Protein AF-A0A7S2NK83-F1 (afdb_monomer)

pLDDT: mean 72.34, std 16.41, range [35.47, 93.69]

Secondary structure (DSSP, 8-state):
---B--------SS---HHHHHHHHHHHHHHTTTB---EEE--SS--BHHHHHHHHHHHHHHHH-GGG-------EEE-TT-TBS-HHHHHHHHHHHHHHHTTSS---EEE---

Solvent-accessible surface area (backbone atoms only — not comparable to full-atom values): 5870 Å² total; per-residue (Å²): 136,85,72,51,61,50,60,50,88,61,54,45,74,42,83,43,30,35,71,51,37,37,49,50,30,50,51,52,60,70,37,53,85,53,46,49,31,54,41,33,35,46,20,41,25,48,28,21,41,67,13,36,50,36,45,16,48,43,28,40,55,48,51,72,33,79,93,52,58,55,79,59,55,40,42,34,46,32,52,20,48,22,78,57,40,44,73,67,34,53,49,53,26,50,54,23,44,54,62,27,38,79,72,50,97,43,70,64,43,72,44,76,51,121

Foldseek 3Di:
DDQPADALVELAQDAQELVNLLVVLVVCLVCLPRYQYQEHEHAHYQYELNSLVSLLVSLQVCQPDPVSVPPNLQAEYEHENNVRYDPVSVVSSVVSNVSSCVRDDRDYDYDYHD

Mean predicted aligned error: 8.25 Å

Sequence (114 aa):
HSSVSLTCKDLSHNKIGNVGGEAIAKLLRQGLGLVRLRRCSIAHNMLGDQAAHAFAKLFHDGAASPARRLSMTFKELDLSSNHHISPAAVKVLRESAEAGQKAGPSKLYLQLLL

Structure (mmCIF, N/CA/C/O backbone):
data_AF-A0A7S2NK83-F1
#
_entry.id   AF-A0A7S2NK83-F1
#
loop_
_atom_site.group_PDB
_atom_site.id
_atom_site.type_symbol
_atom_site.label_atom_id
_atom_site.label_alt_id
_atom_site.label_comp_id
_atom_site.label_asym_id
_atom_site.label_entity_id
_atom_site.label_seq_id
_atom_site.pdbx_PDB_ins_code
_atom_site.Cartn_x
_atom_site.Cartn_y
_atom_site.Cartn_z
_atom_site.occupancy
_atom_site.B_iso_or_equiv
_atom_site.auth_seq_id
_atom_site.auth_comp_id
_atom_site.auth_asym_id
_atom_site.auth_atom_id
_atom_site.pdbx_PDB_model_num
ATOM 1 N N . HIS A 1 1 ? -24.937 -10.305 14.589 1.00 36.81 1 HIS A N 1
ATOM 2 C CA . HIS A 1 1 ? -23.733 -9.453 14.462 1.00 36.81 1 HIS A CA 1
ATOM 3 C C . HIS A 1 1 ? -22.659 -10.237 13.710 1.00 36.81 1 HIS A C 1
ATOM 5 O O . HIS A 1 1 ? -21.821 -10.880 14.330 1.00 36.81 1 HIS A O 1
ATOM 11 N N . SER A 1 2 ? -22.706 -10.252 12.377 1.00 45.25 2 SER A N 1
ATOM 12 C CA . SER A 1 2 ? -21.700 -10.952 11.567 1.00 45.25 2 SER A CA 1
ATOM 13 C C . SER A 1 2 ? -20.540 -9.998 11.298 1.00 45.25 2 SER A C 1
ATOM 15 O O . SER A 1 2 ? -20.573 -9.229 10.344 1.00 45.25 2 SER A O 1
ATOM 17 N N . SER A 1 3 ? -19.533 -9.982 12.173 1.00 46.00 3 SER A N 1
ATOM 18 C CA . SER A 1 3 ? -18.279 -9.295 11.866 1.00 46.00 3 SER A CA 1
ATOM 19 C C . SER A 1 3 ? -17.529 -10.117 10.821 1.00 46.00 3 SER A C 1
ATOM 21 O O . SER A 1 3 ? -17.005 -11.185 11.140 1.00 46.00 3 SER A O 1
ATOM 23 N N . VAL A 1 4 ? -17.483 -9.643 9.580 1.00 50.06 4 VAL A N 1
ATOM 24 C CA . VAL A 1 4 ? -16.689 -10.277 8.524 1.00 50.06 4 VAL A CA 1
ATOM 25 C C . VAL A 1 4 ? -15.230 -9.897 8.760 1.00 50.06 4 VAL A C 1
ATOM 27 O O . VAL A 1 4 ? -14.790 -8.806 8.419 1.00 50.06 4 VAL A O 1
ATOM 30 N N . SER A 1 5 ? -14.452 -10.770 9.400 1.00 51.62 5 SER A N 1
ATOM 31 C CA . SER A 1 5 ? -13.003 -10.573 9.486 1.00 51.62 5 SER A CA 1
ATOM 32 C C . SER A 1 5 ? -12.384 -10.983 8.153 1.00 51.62 5 SER A C 1
ATOM 34 O O . SER A 1 5 ? -12.185 -12.167 7.893 1.00 51.62 5 SER A O 1
ATOM 36 N N . LEU A 1 6 ? -12.080 -10.009 7.292 1.00 51.56 6 LEU A N 1
ATOM 37 C CA . LEU A 1 6 ? -11.152 -10.266 6.195 1.00 51.56 6 LEU A CA 1
ATOM 38 C C . LEU A 1 6 ? -9.766 -10.373 6.813 1.00 51.56 6 LEU A C 1
ATOM 40 O O . LEU A 1 6 ? -9.198 -9.400 7.304 1.00 51.56 6 LEU A O 1
ATOM 44 N N . THR A 1 7 ? -9.233 -11.583 6.796 1.00 55.59 7 THR A N 1
ATOM 45 C CA . THR A 1 7 ? -7.806 -11.796 6.979 1.00 55.59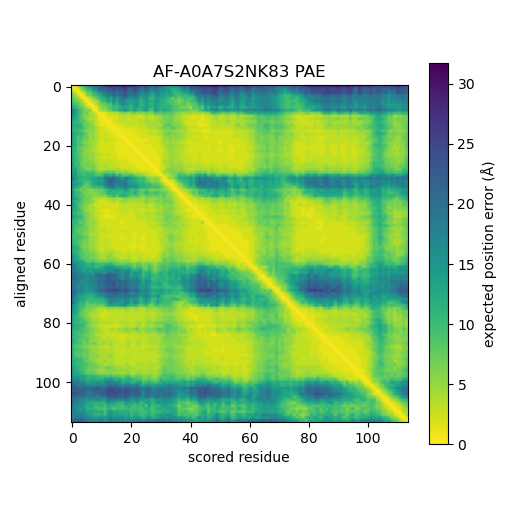 7 THR A CA 1
ATOM 46 C C . THR A 1 7 ? -7.223 -11.816 5.576 1.00 55.59 7 THR A C 1
ATOM 48 O O . THR A 1 7 ? -7.478 -12.753 4.823 1.00 55.59 7 THR A O 1
ATOM 51 N N . CYS A 1 8 ? -6.496 -10.767 5.195 1.00 63.44 8 CYS A N 1
ATOM 52 C CA . CYS A 1 8 ? -5.615 -10.826 4.033 1.00 63.44 8 CYS A CA 1
ATOM 53 C C . CYS A 1 8 ? -4.521 -11.835 4.401 1.00 63.44 8 CYS A C 1
ATOM 55 O O . CYS A 1 8 ? -3.599 -11.526 5.149 1.00 63.44 8 CYS A O 1
ATOM 57 N N . LYS A 1 9 ? -4.743 -13.093 4.015 1.00 64.06 9 LYS A N 1
ATOM 58 C CA . LYS A 1 9 ? -4.119 -14.257 4.655 1.00 64.06 9 LYS A CA 1
ATOM 59 C C . LYS A 1 9 ? -2.631 -14.419 4.342 1.00 64.06 9 LYS A C 1
ATOM 61 O O . LYS A 1 9 ? -2.031 -15.265 4.985 1.00 64.06 9 LYS A O 1
ATOM 66 N N . ASP A 1 10 ? -2.107 -13.580 3.444 1.00 77.19 10 ASP A N 1
ATOM 67 C CA . ASP A 1 10 ? -0.740 -13.465 2.918 1.00 77.19 10 ASP A CA 1
ATOM 68 C C . ASP A 1 10 ? -0.823 -13.464 1.380 1.00 77.19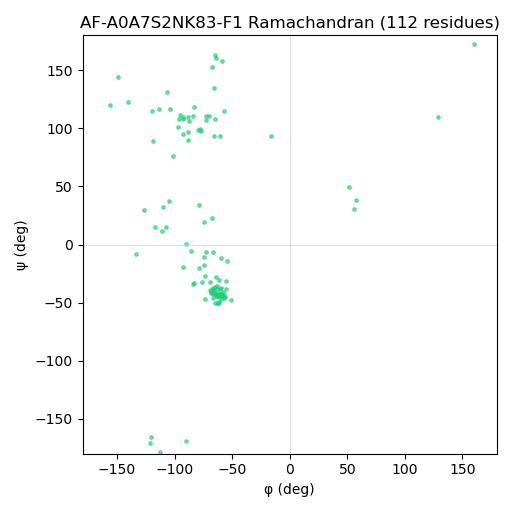 10 ASP A C 1
ATOM 70 O O . ASP A 1 10 ? -1.235 -14.445 0.766 1.00 77.19 10 ASP A O 1
ATOM 74 N N . LEU A 1 11 ? -0.540 -12.314 0.769 1.00 83.88 11 LEU A N 1
ATOM 75 C CA . LEU A 1 11 ? -0.433 -12.122 -0.680 1.00 83.88 11 LEU A CA 1
ATOM 76 C C . LEU A 1 11 ? 1.028 -11.922 -1.098 1.00 83.88 11 LEU A C 1
ATOM 78 O O . LEU A 1 11 ? 1.294 -11.440 -2.204 1.00 83.88 11 LEU A O 1
ATOM 82 N N . SER A 1 12 ? 1.979 -12.252 -0.224 1.00 86.75 12 SER A N 1
ATOM 83 C CA . SER A 1 12 ? 3.392 -12.126 -0.536 1.00 86.75 12 SER A CA 1
ATOM 84 C C . SER A 1 12 ? 3.817 -13.056 -1.677 1.00 86.75 12 SER A C 1
ATOM 86 O O . SER A 1 12 ? 3.104 -14.001 -2.020 1.00 86.75 12 SER A O 1
ATOM 88 N N . HIS A 1 13 ? 4.953 -12.766 -2.315 1.00 88.62 13 HIS A N 1
ATOM 89 C CA . HIS A 1 13 ? 5.529 -13.586 -3.394 1.00 88.62 13 HIS A CA 1
ATOM 90 C C . HIS A 1 13 ? 4.600 -13.794 -4.599 1.00 88.62 13 HIS A C 1
ATOM 92 O O . HIS A 1 13 ? 4.559 -14.863 -5.210 1.00 88.62 13 HIS A O 1
ATOM 98 N N . ASN A 1 14 ? 3.857 -12.754 -4.966 1.00 89.50 14 ASN A N 1
ATOM 99 C CA . ASN A 1 14 ? 3.018 -12.750 -6.157 1.00 89.50 14 ASN A CA 1
ATOM 100 C C . ASN A 1 14 ? 3.559 -11.750 -7.194 1.00 89.50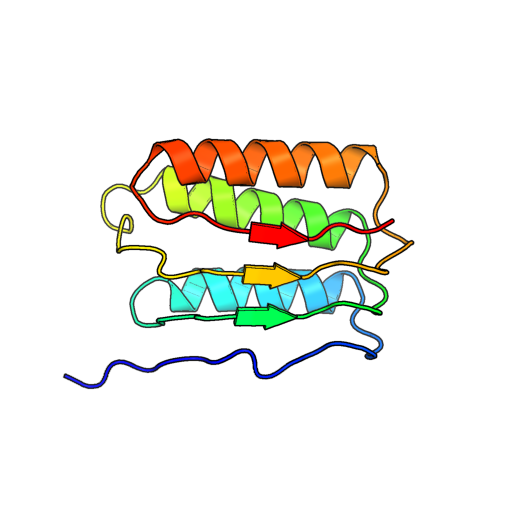 14 ASN A C 1
ATOM 102 O O . ASN A 1 14 ? 4.594 -11.110 -7.019 1.00 89.50 14 ASN A O 1
ATOM 106 N N . LYS A 1 15 ? 2.860 -11.624 -8.323 1.00 91.12 15 LYS A N 1
ATOM 107 C CA . LYS A 1 15 ? 3.165 -10.638 -9.376 1.00 91.12 15 LYS A CA 1
ATOM 108 C C . LYS A 1 15 ? 2.177 -9.473 -9.352 1.00 91.12 15 LYS A C 1
ATOM 110 O O . LYS A 1 15 ? 1.740 -8.995 -10.397 1.00 91.12 15 LYS A O 1
ATOM 115 N N . ILE A 1 16 ? 1.764 -9.051 -8.157 1.00 90.31 16 ILE A N 1
ATOM 116 C CA . ILE A 1 16 ? 0.828 -7.938 -7.998 1.00 90.31 16 ILE A CA 1
ATOM 117 C C . ILE A 1 16 ? 1.568 -6.655 -8.381 1.00 90.31 16 ILE A C 1
ATOM 119 O O . ILE A 1 16 ? 2.488 -6.230 -7.689 1.00 90.31 16 ILE A O 1
ATOM 123 N N . GLY A 1 17 ? 1.174 -6.066 -9.508 1.00 91.56 17 GLY A N 1
ATOM 124 C CA . GLY A 1 17 ? 1.645 -4.758 -9.959 1.00 91.56 17 GLY A CA 1
ATOM 125 C C . GLY A 1 17 ? 0.771 -3.609 -9.452 1.00 91.56 17 GLY A C 1
ATOM 126 O O . GLY A 1 17 ? -0.140 -3.804 -8.646 1.00 91.56 17 GLY A O 1
ATOM 127 N N . ASN A 1 18 ? 0.986 -2.410 -9.999 1.00 93.44 18 ASN A N 1
ATOM 128 C CA . ASN A 1 18 ? 0.245 -1.196 -9.630 1.00 93.44 18 ASN A CA 1
ATOM 129 C C . ASN A 1 18 ? -1.279 -1.370 -9.651 1.00 93.44 18 ASN A C 1
ATOM 131 O O . ASN A 1 18 ? -1.947 -1.035 -8.677 1.00 93.44 18 ASN A O 1
ATOM 135 N N . VAL A 1 19 ? -1.821 -1.959 -10.722 1.00 93.56 19 VAL A N 1
ATOM 136 C CA . VAL A 1 19 ? -3.270 -2.182 -10.875 1.00 93.56 19 VAL A CA 1
ATOM 137 C C . VAL A 1 19 ? -3.824 -3.068 -9.758 1.00 93.56 19 VAL A C 1
ATOM 139 O O . VAL A 1 19 ? -4.878 -2.781 -9.193 1.00 93.56 19 VAL A O 1
ATOM 142 N N . GLY A 1 20 ? -3.097 -4.130 -9.404 1.00 90.12 20 GLY A N 1
ATOM 143 C CA . GLY A 1 20 ? -3.483 -5.017 -8.312 1.00 90.12 20 GLY A CA 1
ATOM 144 C C . GLY A 1 20 ? -3.384 -4.329 -6.949 1.00 90.12 20 GLY A C 1
ATOM 145 O O . GLY A 1 20 ? -4.309 -4.431 -6.147 1.00 90.12 20 GLY A O 1
ATOM 146 N N . GLY A 1 21 ? -2.321 -3.554 -6.712 1.00 89.56 21 GLY A N 1
ATOM 147 C CA . GLY A 1 21 ? -2.169 -2.745 -5.500 1.00 89.56 21 GLY A CA 1
ATOM 148 C C . GLY A 1 21 ? -3.292 -1.719 -5.321 1.00 89.56 21 GLY A C 1
ATOM 149 O O . GLY A 1 21 ? -3.872 -1.615 -4.241 1.00 89.56 21 GLY A O 1
ATOM 150 N N . GLU A 1 22 ? -3.675 -1.018 -6.390 1.00 91.69 22 GLU A N 1
ATOM 151 C CA . GLU A 1 22 ? -4.818 -0.099 -6.377 1.00 91.69 22 GLU A CA 1
ATOM 152 C C . GLU A 1 22 ? -6.144 -0.808 -6.094 1.00 91.69 22 GLU A C 1
ATOM 154 O O . GLU A 1 22 ? -6.982 -0.287 -5.351 1.00 91.69 22 GLU A O 1
ATOM 159 N N . ALA A 1 23 ? -6.360 -1.983 -6.691 1.00 89.06 23 ALA A N 1
ATOM 160 C CA . ALA A 1 23 ? -7.557 -2.778 -6.454 1.00 89.06 23 ALA A CA 1
ATOM 161 C C . ALA A 1 23 ? -7.648 -3.204 -4.982 1.00 89.06 23 ALA A C 1
ATOM 163 O O . ALA A 1 23 ? -8.707 -3.056 -4.370 1.00 89.06 23 ALA A O 1
ATOM 164 N N . ILE A 1 24 ? -6.530 -3.635 -4.389 1.00 84.88 24 ILE A N 1
ATOM 165 C CA . ILE A 1 24 ? -6.447 -3.961 -2.963 1.00 84.88 24 ILE A CA 1
ATOM 166 C C . ILE A 1 24 ? -6.755 -2.722 -2.118 1.00 84.88 24 ILE A C 1
ATOM 168 O O . ILE A 1 24 ? -7.627 -2.787 -1.256 1.00 84.88 24 ILE A O 1
ATOM 172 N N . ALA A 1 25 ? -6.133 -1.571 -2.391 1.00 83.31 25 ALA A N 1
ATOM 173 C CA . ALA A 1 25 ? -6.404 -0.334 -1.655 1.00 83.31 25 ALA A CA 1
ATOM 174 C C . ALA A 1 25 ? -7.890 0.081 -1.729 1.00 83.31 25 ALA A C 1
ATOM 176 O O . ALA A 1 25 ? -8.487 0.468 -0.721 1.00 83.31 25 ALA A O 1
ATOM 177 N N . LYS A 1 26 ? -8.529 -0.052 -2.900 1.00 82.56 26 LYS A N 1
ATOM 178 C CA . LYS A 1 26 ? -9.969 0.210 -3.082 1.00 82.56 26 LYS A CA 1
ATOM 179 C C . LYS A 1 26 ? -10.842 -0.790 -2.323 1.00 82.56 26 LYS A C 1
ATOM 181 O O . LYS A 1 26 ? -11.816 -0.366 -1.700 1.00 82.56 26 LYS A O 1
ATOM 186 N N . LEU A 1 27 ? -10.501 -2.076 -2.353 1.00 78.75 27 LEU A N 1
ATOM 187 C CA . LEU A 1 27 ? -11.224 -3.127 -1.636 1.00 78.75 27 LEU A CA 1
ATOM 188 C C . LEU A 1 27 ? -11.132 -2.917 -0.122 1.00 78.75 27 LEU A C 1
ATOM 190 O O . LEU A 1 27 ? -12.151 -2.949 0.568 1.00 78.75 27 LEU A O 1
ATOM 194 N N . LEU A 1 28 ? -9.938 -2.590 0.381 1.00 75.50 28 LEU A N 1
ATOM 195 C CA . LEU A 1 28 ? -9.726 -2.192 1.771 1.00 75.50 28 LEU A CA 1
ATOM 196 C C . LEU A 1 28 ? -10.601 -0.986 2.126 1.00 75.50 28 LEU A C 1
ATOM 198 O O . LEU A 1 28 ? -11.303 -1.041 3.130 1.00 75.50 28 LEU A O 1
ATOM 202 N N . ARG A 1 29 ? -10.648 0.044 1.265 1.00 75.19 29 ARG A N 1
ATOM 203 C CA . ARG A 1 29 ? -11.488 1.244 1.439 1.00 75.19 29 ARG A CA 1
ATOM 204 C C . ARG A 1 29 ? -12.989 0.939 1.500 1.00 75.19 29 ARG A C 1
ATOM 206 O O . ARG A 1 29 ? -13.721 1.598 2.237 1.00 75.19 29 ARG A O 1
ATOM 213 N N . GLN A 1 30 ? -13.466 -0.009 0.698 1.00 70.06 30 GLN A N 1
ATOM 214 C CA . GLN A 1 30 ? -14.873 -0.427 0.678 1.00 70.06 30 GLN A CA 1
ATOM 215 C C . GLN A 1 30 ? -15.222 -1.310 1.886 1.00 70.06 30 GLN A C 1
ATOM 217 O O . GLN A 1 30 ? -16.324 -1.206 2.419 1.00 70.06 30 GLN A O 1
ATOM 222 N N . GLY A 1 31 ? -14.267 -2.109 2.370 1.00 61.56 31 GLY A N 1
ATOM 223 C CA . GLY A 1 31 ? -14.403 -2.945 3.564 1.00 61.56 31 GLY A CA 1
ATOM 224 C C . GLY A 1 31 ? -14.351 -2.195 4.904 1.00 61.56 31 GLY A C 1
ATOM 225 O O . GLY A 1 31 ? -14.710 -2.781 5.926 1.00 61.56 31 GLY A O 1
ATOM 226 N N . LEU A 1 32 ? -13.967 -0.907 4.922 1.00 56.81 32 LEU A N 1
ATOM 227 C CA . LEU A 1 32 ? -13.735 -0.089 6.134 1.00 56.81 32 LEU A CA 1
ATOM 228 C C . LEU A 1 32 ? -14.907 -0.023 7.139 1.00 56.81 32 LEU A C 1
ATOM 230 O O . LEU A 1 32 ? -14.705 0.407 8.269 1.00 56.81 32 LEU A O 1
ATOM 234 N N . GLY A 1 33 ? -16.122 -0.440 6.768 1.00 53.62 33 GLY A N 1
ATOM 235 C CA . GLY A 1 33 ? -17.283 -0.466 7.668 1.00 53.62 33 GLY A CA 1
ATOM 236 C C . GLY A 1 33 ? -17.530 -1.786 8.410 1.00 53.62 33 GLY A C 1
ATOM 237 O O . GLY A 1 33 ? -18.247 -1.797 9.406 1.00 53.62 33 GLY A O 1
ATOM 238 N N . LEU A 1 34 ? -16.977 -2.905 7.933 1.00 51.78 34 LEU A N 1
ATOM 239 C CA . LEU A 1 34 ? -17.375 -4.256 8.374 1.00 51.78 34 LEU A CA 1
ATOM 240 C C . LEU A 1 34 ? -16.194 -5.173 8.695 1.00 51.78 34 LEU A C 1
ATOM 242 O O . LEU A 1 34 ? -16.388 -6.275 9.212 1.00 51.78 34 LEU A O 1
ATOM 246 N N . VAL A 1 35 ? -14.978 -4.721 8.392 1.00 54.81 35 VAL A N 1
ATOM 247 C CA . VAL A 1 35 ? -13.814 -5.586 8.294 1.00 54.81 35 VAL A CA 1
ATOM 248 C C . VAL A 1 35 ? -12.800 -5.293 9.390 1.00 54.81 35 VAL A C 1
ATOM 250 O O . VAL A 1 35 ? -12.163 -4.244 9.426 1.00 54.81 35 VAL A O 1
ATOM 253 N N . ARG A 1 36 ? -12.580 -6.288 10.253 1.00 58.88 36 ARG A N 1
ATOM 254 C CA . ARG A 1 36 ? -11.418 -6.339 11.147 1.00 58.88 36 ARG A CA 1
ATOM 255 C C . ARG A 1 36 ? -10.260 -7.031 10.433 1.00 58.88 36 ARG A C 1
ATOM 257 O O . ARG A 1 36 ? -10.204 -8.261 10.421 1.00 58.88 36 ARG A O 1
ATOM 264 N N . LEU A 1 37 ? -9.356 -6.247 9.852 1.00 60.47 37 LEU A N 1
ATOM 265 C CA . LEU A 1 37 ? -8.106 -6.736 9.263 1.00 60.47 37 LEU A CA 1
ATOM 266 C C . LEU A 1 37 ? -7.025 -6.800 10.332 1.00 60.47 37 LEU A C 1
ATOM 268 O O . LEU A 1 37 ? -6.517 -5.768 10.730 1.00 60.47 37 LEU A O 1
ATOM 272 N N . ARG A 1 38 ? -6.643 -7.988 10.804 1.00 64.94 38 ARG A N 1
ATOM 273 C CA . ARG A 1 38 ? -5.530 -8.092 11.765 1.00 64.94 38 ARG A CA 1
ATOM 274 C C . ARG A 1 38 ? -4.167 -7.874 11.108 1.00 64.94 38 ARG A C 1
ATOM 276 O O . ARG A 1 38 ? -3.364 -7.135 11.659 1.00 64.94 38 ARG A O 1
ATOM 283 N N . ARG A 1 39 ? -3.911 -8.520 9.971 1.00 71.31 39 ARG A N 1
ATOM 284 C CA . ARG A 1 39 ? -2.629 -8.507 9.252 1.00 71.31 39 ARG A CA 1
ATOM 285 C C . ARG A 1 39 ? -2.890 -8.667 7.756 1.00 71.31 39 ARG A C 1
ATOM 287 O O . ARG A 1 39 ? -3.811 -9.393 7.382 1.00 71.31 39 ARG A O 1
ATOM 294 N N . CYS A 1 40 ? -2.092 -7.997 6.936 1.00 77.62 40 CYS A N 1
ATOM 295 C CA . CYS A 1 40 ? -1.997 -8.219 5.498 1.00 77.62 40 CYS A CA 1
ATOM 296 C C . CYS A 1 40 ? -0.528 -8.096 5.097 1.00 77.62 40 CYS A C 1
ATOM 298 O O . CYS A 1 40 ? 0.071 -7.055 5.352 1.00 77.62 40 CYS A O 1
ATOM 300 N N . SER A 1 41 ? 0.048 -9.134 4.490 1.00 82.69 41 SER A N 1
ATOM 301 C CA . SER A 1 41 ? 1.337 -9.007 3.804 1.00 82.69 41 SER A CA 1
ATOM 302 C C . SER A 1 41 ? 1.103 -9.050 2.304 1.00 82.69 41 SER A C 1
ATOM 304 O O . SER A 1 41 ? 0.360 -9.891 1.805 1.00 82.69 41 SER A O 1
ATOM 306 N N . ILE A 1 42 ? 1.695 -8.091 1.607 1.00 84.81 42 ILE A N 1
ATOM 307 C CA . ILE A 1 42 ? 1.793 -8.000 0.149 1.00 84.81 42 ILE A CA 1
ATOM 308 C C . ILE A 1 42 ? 3.282 -7.833 -0.198 1.00 84.81 42 ILE A C 1
ATOM 310 O O . ILE A 1 42 ? 3.654 -7.177 -1.175 1.00 84.81 42 ILE A O 1
ATOM 314 N N . ALA A 1 43 ? 4.156 -8.397 0.640 1.00 86.00 43 ALA A N 1
ATOM 315 C CA . ALA A 1 43 ? 5.593 -8.340 0.447 1.00 86.00 43 ALA A CA 1
ATOM 316 C C . ALA A 1 43 ? 6.027 -9.087 -0.820 1.00 86.00 43 ALA A C 1
ATOM 318 O O . ALA A 1 43 ? 5.272 -9.894 -1.354 1.00 86.00 43 ALA A O 1
ATOM 319 N N . HIS A 1 44 ? 7.236 -8.850 -1.321 1.00 88.81 44 HIS A N 1
ATOM 320 C CA . HIS A 1 44 ? 7.770 -9.585 -2.480 1.00 88.81 44 HIS A CA 1
ATOM 321 C C . HIS A 1 44 ? 6.811 -9.585 -3.687 1.00 88.81 44 HIS A C 1
ATOM 323 O O . HIS A 1 44 ? 6.485 -10.630 -4.250 1.00 88.81 44 HIS A O 1
ATOM 329 N N . ASN A 1 45 ? 6.311 -8.406 -4.048 1.00 91.19 45 ASN A N 1
ATOM 330 C CA . ASN A 1 45 ? 5.458 -8.193 -5.211 1.00 91.19 45 ASN A CA 1
ATOM 331 C C . ASN A 1 45 ? 6.108 -7.169 -6.160 1.00 91.19 45 ASN A C 1
ATOM 333 O O . ASN A 1 45 ? 7.273 -6.795 -6.015 1.00 91.19 45 ASN A O 1
ATOM 337 N N . MET A 1 46 ? 5.364 -6.730 -7.175 1.00 92.19 46 MET A N 1
ATOM 338 C CA . MET A 1 46 ? 5.812 -5.743 -8.161 1.00 92.19 46 MET A CA 1
ATOM 339 C C . MET A 1 46 ? 5.076 -4.408 -7.985 1.00 92.19 46 MET A C 1
ATOM 341 O O . MET A 1 46 ? 4.799 -3.711 -8.962 1.00 92.19 46 MET A O 1
ATOM 345 N N . LEU A 1 47 ? 4.712 -4.061 -6.745 1.00 91.12 47 LEU A N 1
ATOM 346 C CA . LEU A 1 47 ? 4.075 -2.782 -6.451 1.00 91.12 47 LEU A CA 1
ATOM 347 C C . LEU A 1 47 ? 5.066 -1.654 -6.726 1.00 91.12 47 LEU A C 1
ATOM 349 O O . LEU A 1 47 ? 6.218 -1.724 -6.307 1.00 91.12 47 LEU A O 1
ATOM 353 N N . GLY A 1 48 ? 4.601 -0.608 -7.396 1.00 91.50 48 GLY A N 1
ATOM 354 C CA . GLY A 1 48 ? 5.343 0.625 -7.603 1.00 91.50 48 GLY A CA 1
ATOM 355 C C . GLY A 1 48 ? 4.625 1.834 -7.017 1.00 91.50 48 GLY A C 1
ATOM 356 O O . GLY A 1 48 ? 3.666 1.721 -6.245 1.00 91.50 48 GLY A O 1
ATOM 357 N N . ASP A 1 49 ? 5.083 3.015 -7.417 1.00 92.94 49 ASP A N 1
ATOM 358 C CA . ASP A 1 49 ? 4.658 4.291 -6.837 1.00 92.94 49 ASP A CA 1
ATOM 359 C C . ASP A 1 49 ? 3.147 4.503 -6.867 1.00 92.94 49 ASP A C 1
ATOM 361 O O . ASP A 1 49 ? 2.581 5.009 -5.901 1.00 92.94 49 ASP A O 1
ATOM 365 N N . GLN A 1 50 ? 2.462 4.088 -7.933 1.00 93.69 50 GLN A N 1
ATOM 366 C CA . GLN A 1 50 ? 1.009 4.256 -8.042 1.00 93.69 50 GLN A CA 1
ATOM 367 C C . GLN A 1 50 ? 0.261 3.465 -6.961 1.00 93.69 50 GLN A C 1
ATOM 369 O O . GLN A 1 50 ? -0.641 4.000 -6.313 1.00 93.69 50 GLN A O 1
ATOM 374 N N . ALA A 1 51 ? 0.676 2.219 -6.705 1.00 91.12 51 ALA A N 1
ATOM 375 C CA . ALA A 1 51 ? 0.104 1.425 -5.623 1.00 91.12 51 ALA A CA 1
ATOM 376 C C . ALA A 1 51 ? 0.384 2.068 -4.258 1.00 91.12 51 ALA A C 1
ATOM 378 O O . ALA A 1 51 ? -0.533 2.197 -3.447 1.00 91.12 51 ALA A O 1
ATOM 379 N N . ALA A 1 52 ? 1.614 2.536 -4.019 1.00 89.12 52 ALA A N 1
ATOM 380 C CA . ALA A 1 52 ? 1.966 3.236 -2.785 1.00 89.12 52 ALA A CA 1
ATOM 381 C C . ALA A 1 52 ? 1.108 4.495 -2.559 1.00 89.12 52 ALA A C 1
ATOM 383 O O . ALA A 1 52 ? 0.571 4.678 -1.468 1.00 89.12 52 ALA A O 1
ATOM 384 N N . HIS A 1 53 ? 0.879 5.318 -3.586 1.00 91.38 53 HIS A N 1
ATOM 385 C CA . HIS A 1 53 ? -0.007 6.484 -3.484 1.00 91.38 53 HIS A CA 1
ATOM 386 C C . HIS A 1 53 ? -1.465 6.091 -3.195 1.00 91.38 53 HIS A C 1
ATOM 388 O O . HIS A 1 53 ? -2.152 6.776 -2.433 1.00 91.38 53 HIS A O 1
ATOM 394 N N . ALA A 1 54 ? -1.951 4.976 -3.749 1.00 89.94 54 ALA A N 1
ATOM 395 C CA . ALA A 1 54 ? -3.292 4.478 -3.454 1.00 89.94 54 ALA A CA 1
ATOM 396 C C . ALA A 1 54 ? -3.443 4.037 -1.988 1.00 89.94 54 ALA A C 1
ATOM 398 O O . ALA A 1 54 ? -4.448 4.367 -1.352 1.00 89.94 54 ALA A O 1
ATOM 399 N N . PHE A 1 55 ? -2.438 3.354 -1.426 1.00 84.94 55 PHE A N 1
ATOM 400 C CA . PHE A 1 55 ? -2.402 3.030 0.005 1.00 84.94 55 PHE A CA 1
ATOM 401 C C . PHE A 1 55 ? -2.276 4.288 0.879 1.00 84.94 55 PHE A C 1
ATOM 403 O O . PHE A 1 55 ? -2.957 4.395 1.896 1.00 84.94 55 PHE A O 1
ATOM 410 N N . ALA A 1 56 ? -1.485 5.281 0.466 1.00 85.19 56 ALA A N 1
ATOM 411 C CA . ALA A 1 56 ? -1.369 6.557 1.173 1.00 85.19 56 ALA A CA 1
ATOM 412 C C . ALA A 1 56 ? -2.729 7.267 1.268 1.00 85.19 56 ALA A C 1
ATOM 414 O O . ALA A 1 56 ? -3.164 7.670 2.349 1.00 85.19 56 ALA A O 1
ATOM 415 N N . LYS A 1 57 ? -3.460 7.326 0.148 1.00 84.25 57 LYS A N 1
ATOM 416 C CA . LYS A 1 57 ? -4.810 7.891 0.098 1.00 84.25 57 LYS A CA 1
ATOM 417 C C . LYS A 1 57 ? -5.803 7.111 0.959 1.00 84.25 57 LYS A C 1
ATOM 419 O O . LYS A 1 57 ? -6.631 7.727 1.618 1.00 84.25 57 LYS A O 1
ATOM 424 N N . LEU A 1 58 ? -5.709 5.779 1.001 1.00 79.56 58 LEU A N 1
ATOM 425 C CA . LEU A 1 58 ? -6.516 4.954 1.908 1.00 79.56 58 LEU A CA 1
ATOM 426 C C . LEU A 1 58 ? -6.322 5.376 3.375 1.00 79.56 58 LEU A C 1
ATOM 428 O O . LEU A 1 58 ? -7.310 5.514 4.098 1.00 79.56 58 LEU A O 1
ATOM 432 N N . PHE A 1 59 ? -5.077 5.593 3.807 1.00 75.62 59 PHE A N 1
ATOM 433 C CA . PHE A 1 59 ? -4.783 6.027 5.175 1.00 75.62 59 PHE A CA 1
ATOM 434 C C . PHE A 1 59 ? -5.258 7.456 5.452 1.00 75.62 59 PHE A C 1
ATOM 436 O O . PHE A 1 59 ? -5.847 7.707 6.503 1.00 75.62 59 PHE A O 1
ATOM 443 N N . HIS A 1 60 ? -5.077 8.365 4.494 1.00 76.50 60 HIS A N 1
ATOM 444 C CA . HIS A 1 60 ? -5.535 9.748 4.606 1.00 76.50 60 HIS A CA 1
ATOM 445 C C . HIS A 1 60 ? -7.073 9.852 4.668 1.00 76.50 60 HIS A C 1
ATOM 447 O O . HIS A 1 60 ? -7.624 10.452 5.592 1.00 76.50 60 HIS A O 1
ATOM 453 N N . ASP A 1 61 ? -7.785 9.203 3.740 1.00 69.50 61 ASP A N 1
ATOM 454 C CA . ASP A 1 61 ? -9.254 9.213 3.665 1.00 69.50 61 ASP A CA 1
ATOM 455 C C . ASP A 1 61 ? -9.893 8.524 4.886 1.00 69.50 61 ASP A C 1
ATOM 457 O O . ASP A 1 61 ? -10.940 8.956 5.381 1.00 69.50 61 ASP A O 1
ATOM 461 N N . GLY A 1 62 ? -9.260 7.456 5.391 1.00 63.69 62 GLY A N 1
ATOM 462 C CA . GLY A 1 62 ? -9.677 6.768 6.615 1.00 63.69 62 GLY A CA 1
ATOM 463 C C . GLY A 1 62 ? -9.575 7.644 7.869 1.00 63.69 62 GLY A C 1
ATOM 464 O O . GLY A 1 62 ? -10.356 7.465 8.802 1.00 63.69 62 GLY A O 1
ATOM 465 N N . ALA A 1 63 ? -8.666 8.623 7.873 1.00 55.97 63 ALA A N 1
ATOM 466 C CA . ALA A 1 63 ? -8.485 9.577 8.965 1.00 55.97 63 ALA A CA 1
ATOM 467 C C . ALA A 1 63 ? -9.446 10.775 8.881 1.00 55.97 63 ALA A C 1
ATOM 469 O O . ALA A 1 63 ? -9.888 11.289 9.908 1.00 55.97 63 ALA A O 1
ATOM 470 N N . ALA A 1 64 ? -9.779 11.209 7.661 1.00 54.69 64 ALA A N 1
ATOM 471 C CA . ALA A 1 64 ? -10.558 12.419 7.398 1.00 54.69 64 ALA A CA 1
ATOM 472 C C . ALA A 1 64 ? -12.076 12.258 7.598 1.00 54.69 64 ALA A C 1
ATOM 474 O O . ALA A 1 64 ? -12.783 13.250 7.762 1.00 54.69 64 ALA A O 1
ATOM 475 N N . SER A 1 65 ? -12.605 11.031 7.586 1.00 53.75 65 SER A N 1
ATOM 476 C CA . SER A 1 65 ? -14.051 10.785 7.670 1.00 53.75 65 SER A CA 1
ATOM 477 C C . SER A 1 65 ? -14.504 10.465 9.107 1.00 53.75 65 SER A C 1
ATOM 479 O O . SER A 1 65 ? -14.397 9.309 9.522 1.00 53.75 65 SER A O 1
ATOM 481 N N . PRO A 1 66 ? -15.093 11.410 9.873 1.00 52.72 66 PRO A N 1
ATOM 482 C CA . PRO A 1 66 ? -15.536 11.167 11.253 1.00 52.72 66 PRO A CA 1
ATOM 483 C C . PRO A 1 66 ? -16.612 10.071 11.366 1.00 52.72 66 PRO A C 1
ATOM 485 O O . PRO A 1 66 ? -16.612 9.319 12.335 1.00 52.72 66 PRO A O 1
ATOM 488 N N . ALA A 1 67 ? -17.466 9.904 10.346 1.00 51.56 67 ALA A N 1
ATOM 489 C CA . ALA A 1 67 ? -18.469 8.831 10.274 1.00 51.56 67 ALA A CA 1
ATOM 490 C C . ALA A 1 67 ? -17.879 7.443 9.943 1.00 51.56 67 ALA A C 1
ATOM 492 O O . ALA A 1 67 ? -18.521 6.420 10.165 1.00 51.56 67 ALA A O 1
ATOM 493 N N . ARG A 1 68 ? -16.649 7.397 9.413 1.00 52.34 68 ARG A N 1
ATOM 494 C CA . ARG A 1 68 ? -15.897 6.168 9.103 1.00 52.34 68 ARG A CA 1
ATOM 495 C C . ARG A 1 68 ? -14.693 5.970 10.017 1.00 52.34 68 ARG A C 1
ATOM 497 O O . ARG A 1 68 ? -13.920 5.044 9.794 1.00 52.34 68 ARG A O 1
ATOM 504 N N . ARG A 1 69 ? -14.593 6.750 11.099 1.00 50.78 69 ARG A N 1
ATOM 505 C CA . ARG A 1 69 ? -13.606 6.619 12.184 1.00 50.78 69 ARG A CA 1
ATOM 506 C C . ARG A 1 69 ? -13.812 5.341 13.017 1.00 50.78 69 ARG A C 1
ATOM 508 O O . ARG A 1 69 ? -13.417 5.271 14.179 1.00 50.78 69 ARG A O 1
ATOM 515 N N . LEU A 1 70 ? -14.465 4.335 12.431 1.00 45.12 70 LEU A N 1
ATOM 516 C CA . LEU A 1 70 ? -14.534 2.984 12.944 1.00 45.12 70 LEU A CA 1
ATOM 517 C C . LEU A 1 70 ? -13.100 2.504 13.084 1.00 45.12 70 LEU A C 1
ATOM 519 O O . LEU A 1 70 ? -12.372 2.409 12.102 1.00 45.12 70 LEU A O 1
ATOM 523 N N . SER A 1 71 ? -12.725 2.272 14.340 1.00 50.03 71 SER A N 1
ATOM 524 C CA . SER A 1 71 ? -11.537 1.563 14.800 1.00 50.03 71 SER A CA 1
ATOM 525 C C . SER A 1 71 ? -10.905 0.728 13.684 1.00 50.03 71 SER A C 1
ATOM 527 O O . SER A 1 71 ? -11.287 -0.426 13.465 1.00 50.03 71 SER A O 1
ATOM 5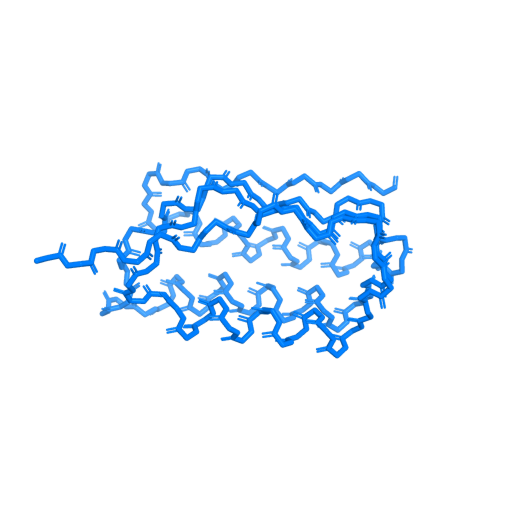29 N N . MET A 1 72 ? -9.934 1.315 12.974 1.00 53.16 72 MET A N 1
ATOM 530 C CA . MET A 1 72 ? -9.023 0.545 12.143 1.00 53.16 72 MET A CA 1
ATOM 531 C C . MET A 1 72 ? -8.315 -0.406 13.102 1.00 53.16 72 MET A C 1
ATOM 533 O O . MET A 1 72 ? -7.300 -0.062 13.685 1.00 53.16 72 MET A O 1
ATOM 537 N N . THR A 1 73 ? -8.812 -1.628 13.277 1.00 54.00 73 THR A N 1
ATOM 538 C CA . THR A 1 73 ? -8.077 -2.683 13.998 1.00 54.00 73 THR A CA 1
ATOM 539 C C . THR A 1 73 ? -7.018 -3.298 13.088 1.00 54.00 73 THR A C 1
ATOM 541 O O . THR A 1 73 ? -6.737 -4.488 13.163 1.00 54.00 73 THR A O 1
ATOM 544 N N . PHE A 1 74 ? -6.451 -2.462 12.221 1.00 59.53 74 PHE A N 1
ATOM 545 C CA . PHE A 1 74 ? -5.417 -2.778 11.271 1.00 59.53 74 PHE A CA 1
ATOM 546 C C . PHE A 1 74 ? -4.088 -2.788 12.023 1.00 59.53 74 PHE A C 1
ATOM 548 O O . PHE A 1 74 ? -3.554 -1.727 12.336 1.00 59.53 74 PHE A O 1
ATOM 555 N N . LYS A 1 75 ? -3.595 -3.975 12.403 1.00 61.53 75 LYS A N 1
ATOM 556 C CA . LYS A 1 75 ? -2.354 -4.057 13.193 1.00 61.53 75 LYS A CA 1
ATOM 557 C C . LYS A 1 75 ? -1.106 -3.991 12.317 1.00 61.53 75 LYS A C 1
ATOM 559 O O . LYS A 1 75 ? -0.104 -3.446 12.766 1.00 61.53 75 LYS A O 1
ATOM 564 N N . GLU A 1 76 ? -1.155 -4.530 11.097 1.00 72.31 76 GLU A N 1
ATOM 565 C CA . GLU A 1 76 ? 0.068 -4.786 10.325 1.00 72.31 76 GLU A CA 1
ATOM 566 C C . GLU A 1 76 ? -0.184 -4.852 8.810 1.00 72.31 76 GLU A C 1
ATOM 568 O O . GLU A 1 76 ? -0.980 -5.681 8.352 1.00 72.31 76 GLU A O 1
ATOM 573 N N . LEU A 1 77 ? 0.464 -3.953 8.048 1.00 77.81 77 LEU A N 1
ATOM 574 C CA . LEU A 1 77 ? 0.520 -3.976 6.577 1.00 77.81 77 LEU A CA 1
ATOM 575 C C . LEU A 1 77 ? 1.986 -4.101 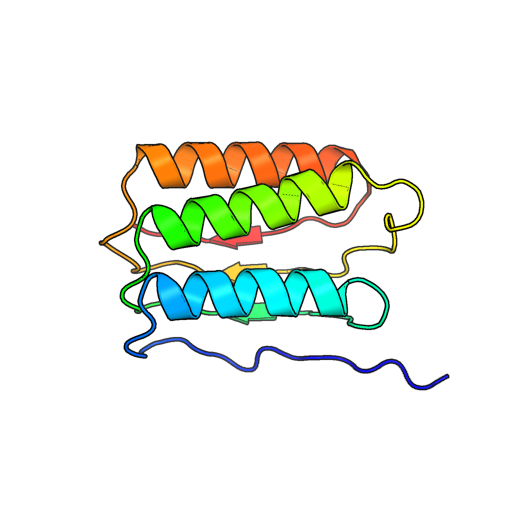6.200 1.00 77.81 77 LEU A C 1
ATOM 577 O O . LEU A 1 77 ? 2.775 -3.185 6.438 1.00 77.81 77 LEU A O 1
ATOM 581 N N . ASP A 1 78 ? 2.326 -5.214 5.582 1.00 83.25 78 ASP A N 1
ATOM 582 C CA . ASP A 1 78 ? 3.670 -5.460 5.100 1.00 83.25 78 ASP A CA 1
ATOM 583 C C . ASP A 1 78 ? 3.709 -5.273 3.579 1.00 83.25 78 ASP A C 1
ATOM 585 O O . ASP A 1 78 ? 3.007 -5.954 2.832 1.00 83.25 78 ASP A O 1
ATOM 589 N N . LEU A 1 79 ? 4.492 -4.288 3.139 1.00 83.38 79 LEU A N 1
ATOM 590 C CA . LEU A 1 79 ? 4.738 -3.962 1.731 1.00 83.38 79 LEU A CA 1
ATOM 591 C C . LEU A 1 79 ? 6.223 -4.145 1.387 1.00 83.38 79 LEU A C 1
ATOM 593 O O . LEU A 1 79 ? 6.680 -3.633 0.364 1.00 8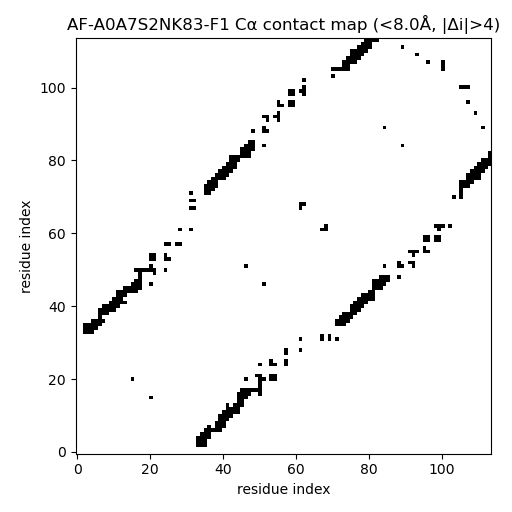3.38 79 LEU A O 1
ATOM 597 N N . SER A 1 80 ? 6.987 -4.832 2.241 1.00 84.56 80 SER A N 1
ATOM 598 C CA . SER A 1 80 ? 8.424 -5.038 2.062 1.00 84.56 80 SER A CA 1
ATOM 599 C C . SER A 1 80 ? 8.764 -5.749 0.751 1.00 84.56 80 SER A C 1
ATOM 601 O O . SER A 1 80 ? 7.925 -6.398 0.126 1.00 84.56 80 SER A O 1
ATOM 603 N N . SER A 1 81 ? 10.002 -5.586 0.283 1.00 85.06 81 SER A N 1
ATOM 604 C CA . SER A 1 81 ? 10.483 -6.244 -0.941 1.00 85.06 81 SER A CA 1
ATOM 605 C C . SER A 1 81 ? 9.622 -5.961 -2.183 1.00 85.06 81 SER A C 1
ATOM 607 O O . SER A 1 81 ? 9.519 -6.780 -3.095 1.00 85.06 81 SER A O 1
ATOM 609 N N . ASN A 1 82 ? 9.008 -4.776 -2.227 1.00 85.88 82 ASN A N 1
ATOM 610 C CA . ASN A 1 82 ? 8.452 -4.173 -3.432 1.00 85.88 82 ASN A CA 1
ATOM 611 C C . ASN A 1 82 ? 9.438 -3.116 -3.937 1.00 85.88 82 ASN A C 1
ATOM 613 O O . ASN A 1 82 ? 9.248 -1.915 -3.758 1.00 85.88 82 ASN A O 1
ATOM 617 N N . HIS A 1 83 ? 10.522 -3.576 -4.560 1.00 84.50 83 HIS A N 1
ATOM 618 C CA . HIS A 1 83 ? 11.650 -2.723 -4.961 1.00 84.50 83 HIS A CA 1
ATOM 619 C C . HIS A 1 83 ? 11.312 -1.702 -6.064 1.00 84.50 83 HIS A C 1
ATOM 621 O O . HIS A 1 83 ? 12.138 -0.859 -6.398 1.00 84.50 83 HIS A O 1
ATOM 627 N N . HIS A 1 84 ? 10.103 -1.762 -6.634 1.00 88.38 84 HIS A N 1
ATOM 628 C CA . HIS A 1 84 ? 9.621 -0.792 -7.618 1.00 88.38 84 HIS A CA 1
ATOM 629 C C . HIS A 1 84 ? 8.976 0.442 -6.962 1.00 88.38 84 HIS A C 1
ATOM 631 O O . HIS A 1 84 ? 8.610 1.375 -7.677 1.00 88.38 84 HIS A O 1
ATOM 637 N N . ILE A 1 85 ? 8.820 0.462 -5.630 1.00 88.25 85 ILE A N 1
ATOM 638 C CA . ILE A 1 85 ? 8.365 1.643 -4.890 1.00 88.25 85 ILE A CA 1
ATOM 639 C C . ILE A 1 85 ? 9.569 2.550 -4.633 1.00 88.25 85 ILE A C 1
ATOM 641 O O . ILE A 1 85 ? 10.515 2.181 -3.937 1.00 88.25 85 ILE A O 1
ATOM 645 N N . SER A 1 86 ? 9.518 3.765 -5.163 1.00 90.62 86 SER A N 1
ATOM 646 C CA . SER A 1 86 ? 10.551 4.770 -4.977 1.00 90.62 86 SER A CA 1
ATOM 647 C C . SER A 1 86 ? 10.615 5.256 -3.521 1.00 90.62 86 SER A C 1
ATOM 649 O O . SER A 1 86 ? 9.599 5.297 -2.815 1.00 90.62 86 SER A O 1
ATOM 651 N N . PRO A 1 87 ? 11.788 5.723 -3.055 1.00 86.88 87 PRO A N 1
ATOM 652 C CA . PRO A 1 87 ? 11.924 6.311 -1.722 1.00 86.88 87 PRO A CA 1
ATOM 653 C C . PRO A 1 87 ? 10.964 7.486 -1.469 1.00 86.88 87 PRO A C 1
ATOM 655 O O . PRO A 1 87 ? 10.505 7.686 -0.343 1.00 86.88 87 PRO A O 1
ATOM 658 N N . ALA A 1 88 ? 10.624 8.249 -2.514 1.00 89.69 88 ALA A N 1
ATOM 659 C CA . ALA A 1 88 ? 9.663 9.345 -2.430 1.00 89.69 88 ALA A CA 1
ATOM 660 C C . ALA A 1 88 ? 8.245 8.831 -2.138 1.00 89.69 88 ALA A C 1
ATOM 662 O O . ALA A 1 88 ? 7.578 9.341 -1.236 1.00 89.69 88 ALA A O 1
ATOM 663 N N . ALA A 1 89 ? 7.804 7.781 -2.836 1.00 88.56 89 ALA A N 1
ATOM 664 C CA . ALA A 1 89 ? 6.502 7.169 -2.595 1.00 88.56 89 ALA A CA 1
ATOM 665 C C . ALA A 1 89 ? 6.425 6.492 -1.213 1.00 88.56 89 ALA A C 1
ATOM 667 O O . ALA A 1 89 ? 5.413 6.619 -0.521 1.00 88.56 89 ALA A O 1
ATOM 668 N N . VAL A 1 90 ? 7.514 5.853 -0.760 1.00 85.31 90 VAL A N 1
ATOM 669 C CA . VAL A 1 90 ? 7.646 5.319 0.610 1.00 85.31 90 VAL A CA 1
ATOM 670 C C . VAL A 1 90 ? 7.451 6.417 1.659 1.00 85.31 90 VAL A C 1
ATOM 672 O O . VAL A 1 90 ? 6.750 6.203 2.651 1.00 85.31 90 VAL A O 1
ATOM 675 N N . LYS A 1 91 ? 8.044 7.598 1.445 1.00 87.06 91 LYS A N 1
ATOM 676 C CA . LYS A 1 91 ? 7.912 8.744 2.354 1.00 87.06 91 LYS A CA 1
ATOM 677 C C . LYS A 1 91 ? 6.459 9.219 2.455 1.00 87.06 91 LYS A C 1
ATOM 679 O O . LYS A 1 91 ? 5.933 9.297 3.561 1.00 87.06 91 LYS A O 1
ATOM 684 N N . VAL A 1 92 ? 5.791 9.444 1.321 1.00 87.44 92 VAL A N 1
ATOM 685 C CA . VAL A 1 92 ? 4.379 9.878 1.276 1.00 87.44 92 VAL A CA 1
ATOM 686 C C . VAL A 1 92 ? 3.456 8.868 1.961 1.00 87.44 92 VAL A C 1
ATOM 688 O O . VAL A 1 92 ? 2.555 9.240 2.720 1.00 87.44 92 VAL A O 1
ATOM 691 N N . LEU A 1 93 ? 3.686 7.576 1.717 1.00 83.31 93 LEU A N 1
ATOM 692 C CA . LEU A 1 93 ? 2.929 6.494 2.335 1.00 83.31 93 LEU A CA 1
ATOM 693 C C . LEU A 1 93 ? 3.071 6.498 3.861 1.00 83.31 93 LEU A C 1
ATOM 695 O O . LEU A 1 93 ? 2.070 6.384 4.571 1.00 83.31 93 LEU A O 1
ATOM 699 N N . ARG A 1 94 ? 4.302 6.663 4.360 1.00 81.06 94 ARG A N 1
ATOM 700 C CA . ARG A 1 94 ? 4.599 6.736 5.794 1.00 81.06 94 ARG A CA 1
ATOM 701 C C . ARG A 1 94 ? 3.921 7.939 6.445 1.00 81.06 94 ARG A C 1
ATOM 703 O O . ARG A 1 94 ? 3.201 7.765 7.422 1.00 81.06 94 ARG A O 1
ATOM 710 N N . GLU A 1 95 ? 4.083 9.125 5.866 1.00 84.25 95 GLU A N 1
ATOM 711 C CA . GLU A 1 95 ? 3.477 10.364 6.370 1.00 84.25 95 GLU A CA 1
ATOM 712 C C . GLU A 1 95 ? 1.945 10.261 6.43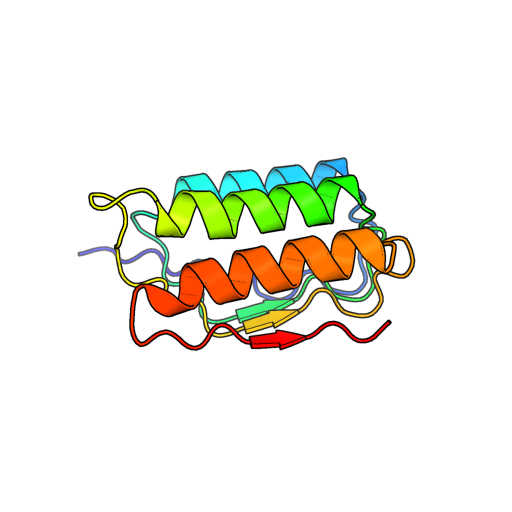5 1.00 84.25 95 GLU A C 1
ATOM 714 O O . GLU A 1 95 ? 1.325 10.641 7.430 1.00 84.25 95 GLU A O 1
ATOM 719 N N . SER A 1 96 ? 1.324 9.677 5.406 1.00 81.94 96 SER A N 1
ATOM 720 C CA . SER A 1 96 ? -0.131 9.490 5.357 1.00 81.94 96 SER A CA 1
ATOM 721 C C . SER A 1 96 ? -0.628 8.500 6.414 1.00 81.94 96 SER A C 1
ATOM 723 O O . SER A 1 96 ? -1.678 8.710 7.024 1.00 81.94 96 SER A O 1
ATOM 725 N N . ALA A 1 97 ? 0.131 7.434 6.668 1.00 74.94 97 ALA A N 1
ATOM 726 C CA . ALA A 1 97 ? -0.188 6.461 7.705 1.00 74.94 97 ALA A CA 1
ATOM 727 C C . ALA A 1 97 ? -0.025 7.027 9.123 1.00 74.94 97 ALA A C 1
ATOM 729 O O . ALA A 1 97 ? -0.858 6.765 9.992 1.00 74.94 97 ALA A O 1
ATOM 730 N N . GLU A 1 98 ? 1.010 7.833 9.361 1.00 74.44 98 GLU A N 1
ATOM 731 C CA . GLU A 1 98 ? 1.225 8.537 10.629 1.00 74.44 98 GLU A CA 1
ATOM 732 C C . GLU A 1 98 ? 0.125 9.571 10.899 1.00 74.44 98 GLU A C 1
ATOM 734 O O . GLU A 1 98 ? -0.402 9.649 12.014 1.00 74.44 98 GLU A O 1
ATOM 739 N N . ALA A 1 99 ? -0.284 10.323 9.871 1.00 70.88 99 ALA A N 1
ATOM 740 C CA . ALA A 1 99 ? -1.414 11.245 9.957 1.00 70.88 99 ALA A CA 1
ATOM 741 C C . ALA A 1 99 ? -2.716 10.514 10.333 1.00 70.88 99 ALA A C 1
ATOM 743 O O . ALA A 1 99 ? -3.495 11.024 11.140 1.00 70.88 99 ALA A O 1
ATOM 744 N N . GLY A 1 100 ? -2.914 9.293 9.823 1.00 63.66 100 GLY A N 1
ATOM 745 C CA . GLY A 1 100 ? -4.043 8.441 10.197 1.00 63.66 100 GLY A CA 1
ATOM 746 C C . GLY A 1 100 ? -3.991 7.891 11.625 1.00 63.66 100 GLY A C 1
ATOM 747 O O . GLY A 1 100 ? -5.035 7.765 12.264 1.00 63.66 100 GLY A O 1
ATOM 748 N N . GLN A 1 101 ? -2.801 7.632 12.179 1.00 57.16 101 GLN A N 1
ATOM 749 C CA . GLN A 1 101 ? -2.635 7.137 13.557 1.00 57.16 101 GLN A CA 1
ATOM 750 C C . GLN A 1 101 ? -2.887 8.197 14.633 1.00 57.16 101 GLN A C 1
ATOM 752 O O . GLN A 1 101 ? -3.337 7.861 15.728 1.00 57.16 101 GLN A O 1
ATOM 757 N N . LYS A 1 102 ? -2.686 9.488 14.333 1.00 52.66 102 LYS A N 1
ATOM 758 C CA . LYS A 1 102 ? -3.045 10.579 15.263 1.00 52.66 102 LYS A CA 1
ATOM 759 C C . LYS A 1 102 ? -4.545 10.606 15.613 1.00 52.66 102 LYS A C 1
ATOM 761 O O . LYS A 1 102 ? -4.936 11.299 16.548 1.00 52.66 102 LYS A O 1
ATOM 766 N N . ALA A 1 103 ? -5.387 9.847 14.905 1.00 46.41 103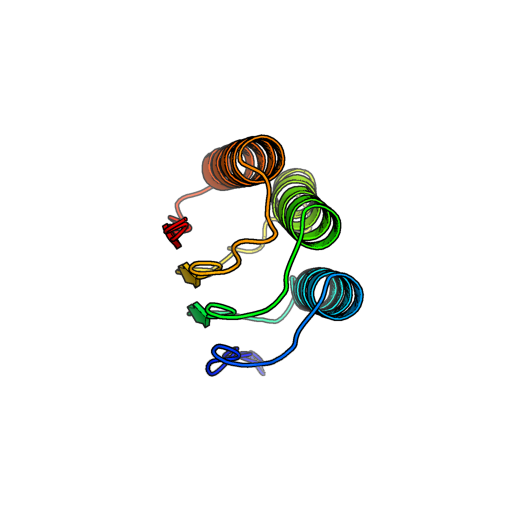 ALA A N 1
ATOM 767 C CA . ALA A 1 103 ? -6.831 9.793 15.108 1.00 46.41 103 ALA A CA 1
ATOM 768 C C . ALA A 1 103 ? -7.339 8.728 16.115 1.00 46.41 103 ALA A C 1
ATOM 770 O O . ALA A 1 103 ? -8.553 8.671 16.317 1.00 46.41 103 ALA A O 1
ATOM 771 N N . GLY A 1 104 ? -6.484 7.916 16.761 1.00 40.75 104 GLY A N 1
ATOM 772 C CA . GLY A 1 104 ? -6.895 6.951 17.802 1.00 40.75 104 GLY A CA 1
ATOM 773 C C . GLY A 1 104 ? -5.884 5.811 18.052 1.00 40.75 104 GLY A C 1
ATOM 774 O O . GLY A 1 104 ? -4.936 5.666 17.290 1.00 40.75 104 GLY A O 1
ATOM 775 N N . PRO A 1 105 ? -6.066 4.956 19.083 1.00 35.47 105 PRO A N 1
ATOM 776 C CA . PRO A 1 105 ? -5.012 4.105 19.674 1.00 35.47 105 PRO A CA 1
ATOM 777 C C . PRO A 1 105 ? -4.577 2.877 18.842 1.00 35.47 105 PRO A C 1
ATOM 779 O O . PRO A 1 105 ? -3.988 1.934 19.372 1.00 35.47 105 PRO A O 1
ATOM 782 N N . SER A 1 106 ? -4.853 2.851 17.541 1.00 47.03 106 SER A N 1
ATOM 783 C CA . SER A 1 106 ? -4.538 1.704 16.686 1.00 47.03 106 SER A CA 1
ATOM 784 C C . SER A 1 106 ? -3.166 1.914 16.046 1.00 47.03 106 SER A C 1
ATOM 786 O O . SER A 1 106 ? -3.052 2.601 15.036 1.00 47.03 106 SER A O 1
ATOM 788 N N . LYS A 1 107 ? -2.109 1.362 16.657 1.00 51.84 107 LYS A N 1
ATOM 789 C CA . LYS A 1 107 ? -0.755 1.375 16.079 1.00 51.84 107 LYS A CA 1
ATOM 790 C C . LYS A 1 107 ? -0.747 0.545 14.791 1.00 51.84 107 LYS A C 1
ATOM 792 O O . LYS A 1 107 ? -0.842 -0.679 14.859 1.00 51.84 107 LYS A O 1
ATOM 797 N N . LEU A 1 108 ? -0.646 1.214 13.646 1.00 58.28 108 LEU A N 1
ATOM 798 C CA . LEU A 1 108 ? -0.485 0.588 12.337 1.00 58.28 108 LEU A CA 1
ATOM 799 C C . LEU A 1 108 ? 1.014 0.385 12.088 1.00 58.28 108 LEU A C 1
ATOM 801 O O . LEU A 1 108 ? 1.750 1.357 11.915 1.00 58.28 108 LEU A O 1
ATOM 805 N N . TYR A 1 109 ? 1.478 -0.864 12.100 1.00 57.69 109 TYR A N 1
ATOM 806 C CA . TYR A 1 109 ? 2.858 -1.182 11.736 1.00 57.69 109 TYR A CA 1
ATOM 807 C C . TYR A 1 109 ? 2.962 -1.318 10.215 1.00 57.69 109 TYR A C 1
ATOM 809 O O . TYR A 1 109 ? 2.416 -2.254 9.629 1.00 57.69 109 TYR A O 1
ATOM 817 N N . LEU A 1 110 ? 3.640 -0.353 9.589 1.00 63.38 110 LEU A N 1
ATOM 818 C CA . LEU A 1 110 ? 4.081 -0.423 8.198 1.00 63.38 110 LEU A CA 1
ATOM 819 C C . LEU A 1 110 ? 5.515 -0.929 8.174 1.00 63.38 110 LEU A C 1
ATOM 821 O O . LEU A 1 110 ? 6.431 -0.219 8.594 1.00 63.38 110 LEU A O 1
ATOM 825 N N . GLN A 1 111 ? 5.704 -2.144 7.671 1.00 64.69 111 GLN A N 1
ATOM 826 C CA . GLN A 1 111 ? 7.032 -2.702 7.474 1.00 64.69 111 GLN A CA 1
ATOM 827 C C . GLN A 1 111 ? 7.445 -2.466 6.017 1.00 64.69 111 GLN A C 1
ATOM 829 O O . GLN A 1 111 ? 6.876 -3.027 5.083 1.00 64.69 111 GLN A O 1
ATOM 834 N N . LEU A 1 112 ? 8.396 -1.549 5.833 1.00 62.88 112 LEU A N 1
ATOM 835 C CA . LEU A 1 112 ? 8.984 -1.181 4.545 1.00 62.88 112 LEU A CA 1
ATOM 836 C C . LEU A 1 112 ? 10.478 -1.498 4.642 1.00 62.88 112 LEU A C 1
ATOM 838 O O . LEU A 1 112 ? 11.261 -0.667 5.096 1.00 62.88 112 LEU A O 1
ATOM 842 N N . LEU A 1 113 ? 10.849 -2.728 4.289 1.00 54.91 113 LEU A N 1
ATOM 843 C CA . LEU A 1 113 ? 12.236 -3.093 4.004 1.00 54.91 113 LEU A CA 1
ATOM 844 C C . LEU A 1 113 ? 12.427 -2.926 2.493 1.00 54.91 113 LEU A C 1
ATOM 846 O O 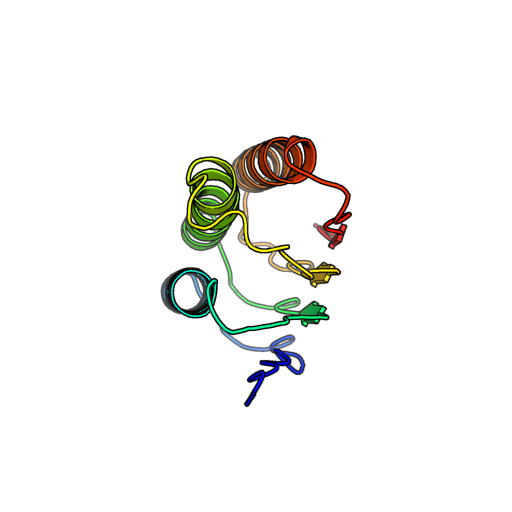. LEU A 1 113 ? 11.785 -3.641 1.716 1.00 54.91 113 LEU A O 1
ATOM 850 N N . LEU A 1 114 ? 13.205 -1.907 2.115 1.00 47.03 114 LEU A N 1
ATOM 851 C CA . LEU A 1 114 ? 13.660 -1.663 0.742 1.00 47.03 114 LEU A CA 1
ATOM 852 C C . LEU A 1 114 ? 14.733 -2.677 0.346 1.00 47.03 114 LEU A C 1
ATOM 854 O O . LEU A 1 114 ? 15.560 -3.012 1.223 1.00 47.03 114 LEU A O 1
#

InterPro domains:
  IPR001611 Leucine-rich repeat [PF13516] (10-25)
  IPR001611 Leucine-rich repeat [PF13516] (71-91)
  IPR032675 Leucine-rich repeat domain superfamily [G3DSA:3.80.10.10] (1-107)

Radius of gyration: 13.15 Å; Cα contacts (8 Å, |Δi|>4): 215; chains: 1; bounding box: 37×27×30 Å

Nearest PDB structures (foldseek):
  8j07-assembly1_5  TM=4.817E-01  e=2.969E-02  Homo sapiens
  7cpn-assembly1_A  TM=4.367E-01  e=6.309E-02  Thermobifida fusca YX
  4u82-assembly1_A  TM=4.724E-01  e=2.675E-01  Staphylococcus aureus subsp. aureus N315
  7jlr-assembly1_A-2  TM=3.979E-01  e=1.341E-01  Bacillus subtilis
  1v7u-assembly1_B  TM=3.054E-01  e=1.653E+00  Escherichia coli

Organism: NCBI:txid156173